Protein AF-Q27PN8-F1 (afdb_monomer)

Sequence (63 aa):
MMMYIVFILSTIFVVSFVSFSSKPSPIYGGFSLIVAGGVGCGIVLSFGGSFLGLMVFLIYLGG

Solvent-accessible surface area (backbone atoms only — not comparable to full-atom values): 3432 Å² total; per-residue (Å²): 125,76,91,48,48,62,60,52,40,51,52,54,30,51,54,25,50,53,55,34,70,68,64,86,42,74,69,60,28,51,54,27,49,50,53,27,42,55,38,49,24,53,47,36,42,73,73,70,35,53,69,62,18,50,49,51,39,48,60,71,66,70,106

Foldseek 3Di:
DVVCLLVVLVVLLVVLVVQLVVCPDVVSNLVSQLSNLLSVLVNCVVVVNNVVSVVSNCVRNVD

Secondary structure (DSSP, 8-state):
-GGGHHHHHHHHHHHHHHHHHT---HHHHHHHHHHHHHHHHHHHHHTT-HHHHHHHHHHHH--

Nearest PDB structures (foldseek):
  5gpn-assembly1_k  TM=9.729E-01  e=4.049E-05  Sus scrofa
  6zka-assembly1_J  TM=9.736E-01  e=5.705E-05  Ovis aries
  8e9g-assembly1_J  TM=9.053E-01  e=1.902E-01  Mycolicibacterium smegmatis MC2 155
  6tjv-assembly1_G  TM=9.190E-01  e=3.367E-01  Thermosynechococcus vestitus BP-1
  6nbx-assembly1_G  TM=9.114E-01  e=7.492E-01  Thermosynechococcus vestitus BP-1

InterPro domains:
  IPR050269 Complex I Subunit 6 [PTHR11435] (1-63)

Structure (mmCIF, N/CA/C/O backbone):
data_AF-Q27PN8-F1
#
_entry.id   AF-Q27PN8-F1
#
loop_
_atom_site.group_PDB
_atom_site.id
_atom_site.type_symbol
_atom_site.label_atom_id
_atom_site.label_alt_id
_atom_site.label_comp_id
_atom_site.label_asym_id
_atom_site.label_entity_id
_atom_site.label_seq_id
_atom_site.pdbx_PDB_ins_code
_atom_site.Cartn_x
_atom_site.Cartn_y
_atom_site.Cartn_z
_atom_site.occupancy
_atom_site.B_iso_or_equiv
_atom_site.auth_seq_id
_atom_site.auth_comp_id
_atom_site.auth_asym_id
_atom_site.auth_atom_id
_atom_site.pdbx_PDB_model_num
ATOM 1 N N . MET A 1 1 ? -21.298 8.798 1.678 1.00 56.00 1 MET A N 1
ATOM 2 C CA . MET A 1 1 ? -19.968 8.735 1.025 1.00 56.00 1 MET A CA 1
ATOM 3 C C . MET A 1 1 ? -18.953 7.857 1.777 1.00 56.00 1 MET A C 1
ATOM 5 O O . MET A 1 1 ? -18.125 7.251 1.120 1.00 56.00 1 MET A O 1
ATOM 9 N N . MET A 1 2 ? -19.022 7.712 3.111 1.00 59.84 2 MET A N 1
ATOM 10 C CA . MET A 1 2 ? -18.033 6.949 3.909 1.00 59.84 2 MET A CA 1
ATOM 11 C C . MET A 1 2 ? -18.046 5.417 3.695 1.00 59.84 2 MET A C 1
ATOM 13 O O . MET A 1 2 ? -17.003 4.779 3.776 1.00 59.84 2 MET A O 1
ATOM 17 N N . MET A 1 3 ? -19.204 4.822 3.374 1.00 65.75 3 MET A N 1
ATOM 18 C CA . MET A 1 3 ? -19.365 3.356 3.256 1.00 65.75 3 MET A CA 1
ATOM 19 C C . MET A 1 3 ? -18.586 2.720 2.093 1.00 65.75 3 MET A C 1
ATOM 21 O O . MET A 1 3 ? -18.332 1.522 2.112 1.00 65.75 3 MET A O 1
ATOM 25 N N . TYR A 1 4 ? -18.188 3.508 1.089 1.00 83.12 4 TYR A N 1
ATOM 26 C CA . TYR A 1 4 ? -17.487 3.009 -0.098 1.00 83.12 4 TYR A CA 1
ATOM 27 C C . TYR A 1 4 ? -15.982 3.268 -0.070 1.00 83.12 4 TYR A C 1
ATOM 29 O O . TYR A 1 4 ? -15.306 2.931 -1.034 1.00 83.12 4 TYR A O 1
ATOM 37 N N . ILE A 1 5 ? -15.438 3.844 1.008 1.00 86.88 5 ILE A N 1
ATOM 38 C CA . ILE A 1 5 ? -14.005 4.154 1.093 1.00 86.88 5 ILE A CA 1
ATOM 39 C C . ILE A 1 5 ? -13.170 2.896 0.846 1.00 86.88 5 ILE A C 1
ATOM 41 O O . ILE A 1 5 ? -12.361 2.878 -0.074 1.00 86.88 5 ILE A O 1
ATOM 45 N N . VAL A 1 6 ? -13.438 1.808 1.570 1.00 88.19 6 VAL A N 1
ATOM 46 C CA . VAL A 1 6 ? -12.694 0.548 1.406 1.00 88.19 6 VAL A CA 1
ATOM 47 C C . VAL A 1 6 ? -12.820 -0.013 -0.016 1.00 88.19 6 VAL A C 1
ATOM 49 O O . VAL A 1 6 ? -11.845 -0.520 -0.562 1.00 88.19 6 VAL A O 1
ATOM 52 N N . PHE A 1 7 ? -13.992 0.127 -0.639 1.00 88.62 7 PHE A N 1
ATOM 53 C CA . PHE A 1 7 ? -14.228 -0.304 -2.019 1.00 88.62 7 PHE A CA 1
ATOM 54 C C . PHE A 1 7 ? -13.455 0.549 -3.044 1.00 88.62 7 PHE A C 1
ATOM 56 O O . PHE A 1 7 ? -12.904 0.040 -4.016 1.00 88.62 7 PHE A O 1
ATOM 63 N N . ILE A 1 8 ? -13.355 1.858 -2.820 1.00 91.31 8 ILE A N 1
ATOM 64 C CA . ILE A 1 8 ? -12.553 2.745 -3.668 1.00 91.31 8 ILE A CA 1
ATOM 65 C C . ILE A 1 8 ? -11.061 2.433 -3.484 1.00 91.31 8 ILE A C 1
ATOM 67 O O . ILE A 1 8 ? -10.339 2.294 -4.466 1.00 91.31 8 ILE A O 1
ATOM 71 N N . LEU A 1 9 ? -10.592 2.237 -2.250 1.00 90.62 9 LEU A N 1
ATOM 72 C CA . LEU A 1 9 ? -9.205 1.840 -2.000 1.00 90.62 9 LEU A CA 1
ATOM 73 C C . LEU A 1 9 ? -8.865 0.486 -2.646 1.00 90.62 9 LEU A C 1
ATOM 75 O O . LEU A 1 9 ? -7.793 0.347 -3.230 1.00 90.62 9 LEU A O 1
ATOM 79 N N . SER A 1 10 ? -9.766 -0.500 -2.606 1.00 89.81 10 SER A N 1
ATOM 80 C CA . SER A 1 10 ? -9.514 -1.803 -3.231 1.00 89.81 10 SER A CA 1
ATOM 81 C C . SER A 1 10 ? -9.455 -1.726 -4.760 1.00 89.81 10 SER A C 1
ATOM 83 O O . SER A 1 10 ? -8.612 -2.386 -5.365 1.00 89.81 10 SER A O 1
ATOM 85 N N . THR A 1 11 ? -10.265 -0.880 -5.403 1.00 93.25 11 THR A N 1
ATOM 86 C CA . THR A 1 11 ? -10.161 -0.665 -6.860 1.00 93.25 11 THR A CA 1
ATOM 87 C C . THR A 1 11 ? -8.835 -0.003 -7.248 1.00 93.25 11 THR A C 1
ATOM 89 O O . THR A 1 11 ? -8.180 -0.468 -8.181 1.00 93.25 11 THR A O 1
ATOM 92 N N . ILE A 1 12 ? -8.373 1.003 -6.495 1.00 93.94 12 ILE A N 1
ATOM 93 C CA . ILE A 1 12 ? -7.057 1.636 -6.708 1.00 93.94 12 ILE A CA 1
ATOM 94 C C . ILE A 1 12 ? -5.920 0.620 -6.517 1.00 93.94 12 ILE A C 1
ATOM 96 O O . ILE A 1 12 ? -4.962 0.600 -7.294 1.00 93.94 12 ILE A O 1
ATOM 100 N N . PHE A 1 13 ? -6.036 -0.258 -5.517 1.00 93.06 13 PHE A N 1
ATOM 101 C CA . PHE A 1 13 ? -5.072 -1.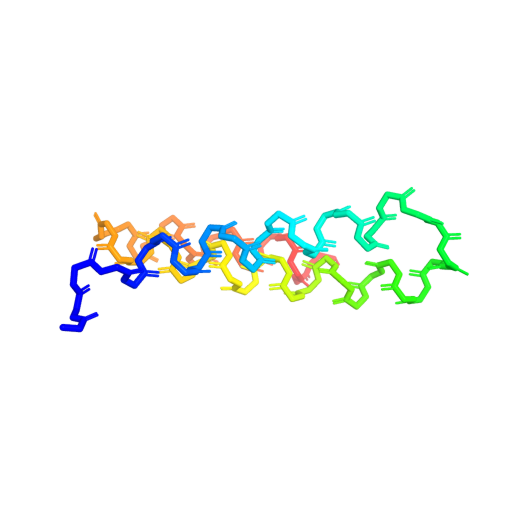329 -5.276 1.00 93.06 13 PHE A CA 1
ATOM 102 C C . PHE A 1 13 ? -4.961 -2.255 -6.495 1.00 93.06 13 PHE A C 1
ATOM 104 O O . PHE A 1 13 ? -3.863 -2.477 -7.001 1.00 93.06 13 PHE A O 1
ATOM 111 N N . VAL A 1 14 ? -6.090 -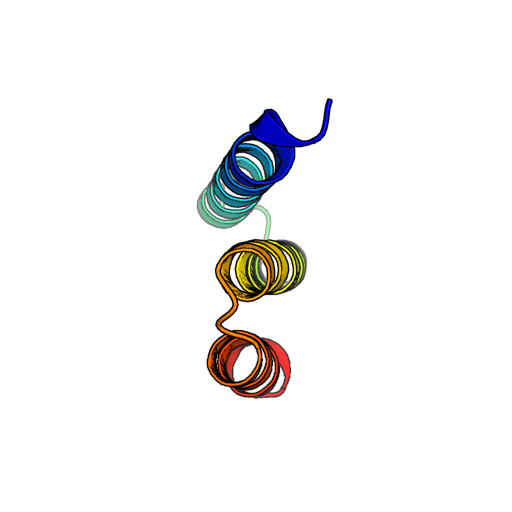2.714 -7.048 1.00 94.69 14 VAL A N 1
ATOM 112 C CA . VAL A 1 14 ? -6.105 -3.571 -8.247 1.00 94.69 14 VAL A CA 1
ATOM 113 C C . VAL A 1 14 ? -5.477 -2.868 -9.454 1.00 94.69 14 VAL A C 1
ATOM 115 O O . VAL A 1 14 ? -4.626 -3.456 -10.118 1.00 94.69 14 VAL A O 1
ATOM 118 N N . VAL A 1 15 ? -5.820 -1.602 -9.719 1.00 93.50 15 VAL A N 1
ATOM 119 C CA . VAL A 1 15 ? -5.235 -0.826 -10.834 1.00 93.50 15 VAL A CA 1
ATOM 120 C C . VAL A 1 15 ? -3.713 -0.689 -10.691 1.00 93.50 15 VAL A C 1
ATOM 122 O O . VAL A 1 15 ? -2.978 -0.781 -11.680 1.00 93.50 15 VAL A O 1
ATOM 125 N N . SER A 1 16 ? -3.220 -0.539 -9.460 1.00 91.50 16 SER A N 1
ATOM 126 C CA . SER A 1 16 ? -1.783 -0.469 -9.172 1.00 91.50 16 SER A CA 1
ATOM 127 C C . SER A 1 16 ? -1.071 -1.788 -9.516 1.00 91.50 16 SER A C 1
ATOM 129 O O . SER A 1 16 ? -0.037 -1.772 -10.182 1.00 91.50 16 SER A O 1
ATOM 131 N N . PHE A 1 17 ? -1.659 -2.942 -9.179 1.00 90.38 17 PHE A N 1
ATOM 132 C CA . PHE A 1 17 ? -1.110 -4.257 -9.547 1.00 90.38 17 PHE A CA 1
ATOM 133 C C . PHE A 1 17 ? -1.188 -4.561 -11.044 1.00 90.38 17 PHE A C 1
ATOM 135 O O . PHE A 1 17 ? -0.279 -5.186 -11.590 1.00 90.38 17 PHE A O 1
ATOM 142 N N . VAL A 1 18 ? -2.236 -4.101 -11.733 1.00 93.19 18 VAL A N 1
ATOM 143 C CA . VAL A 1 18 ? -2.324 -4.208 -13.199 1.00 93.19 18 VAL A CA 1
ATOM 144 C C . VAL A 1 18 ? -1.177 -3.433 -13.855 1.00 93.19 18 VAL A C 1
ATOM 146 O O . VAL A 1 18 ? -0.546 -3.941 -14.782 1.00 93.19 18 VAL A O 1
ATOM 149 N N . SER A 1 19 ? -0.856 -2.251 -13.322 1.00 87.69 19 SER A N 1
ATOM 150 C CA . SER A 1 19 ? 0.253 -1.408 -13.791 1.00 87.69 19 SER A CA 1
ATOM 151 C C . SER A 1 19 ? 1.630 -2.025 -13.512 1.00 87.69 19 SER A C 1
ATOM 153 O O . SER A 1 19 ? 2.550 -1.877 -14.311 1.00 87.69 19 SER A O 1
ATOM 155 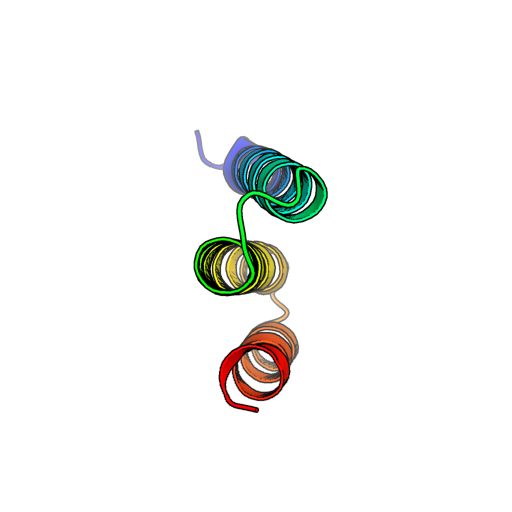N N . PHE A 1 20 ? 1.776 -2.759 -12.407 1.00 88.75 20 PHE A N 1
ATOM 156 C CA . PHE A 1 20 ? 2.978 -3.549 -12.134 1.00 88.75 20 PHE A CA 1
ATOM 157 C C . PHE A 1 20 ? 3.109 -4.741 -13.101 1.00 88.75 20 PHE A C 1
ATOM 159 O O . PHE A 1 20 ? 4.180 -5.012 -13.650 1.00 88.75 20 PHE A O 1
ATOM 166 N N . SER A 1 21 ? 2.001 -5.447 -13.344 1.00 90.38 21 SER A N 1
ATOM 167 C CA . SER A 1 21 ? 1.959 -6.661 -14.167 1.00 90.38 21 SER A CA 1
ATOM 168 C C . SER A 1 21 ? 2.258 -6.404 -15.648 1.00 90.38 21 SER A C 1
ATOM 170 O O . SER A 1 21 ? 2.848 -7.260 -16.314 1.00 90.38 21 SER A O 1
ATOM 172 N N . SER A 1 22 ? 1.925 -5.211 -16.154 1.00 88.62 22 SER A N 1
ATOM 173 C CA . SER A 1 22 ? 2.166 -4.795 -17.542 1.00 88.62 22 SER A CA 1
ATOM 174 C C . SER A 1 22 ? 3.644 -4.566 -17.894 1.00 88.62 22 SER A C 1
ATOM 176 O O . SER A 1 22 ? 3.949 -4.284 -19.050 1.00 88.62 22 SER A O 1
ATOM 178 N N . LYS A 1 23 ? 4.572 -4.745 -16.938 1.00 81.88 23 LYS A N 1
ATOM 179 C CA . LYS A 1 23 ? 6.037 -4.703 -17.133 1.00 81.88 23 LYS A CA 1
ATOM 180 C C 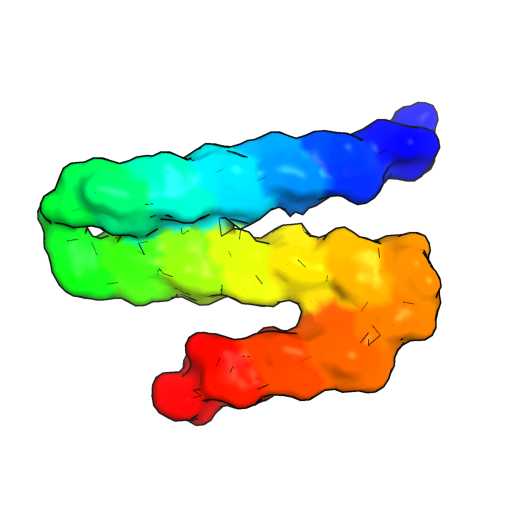. LYS A 1 23 ? 6.542 -3.478 -17.931 1.00 81.88 23 LYS A C 1
ATOM 182 O O . LYS A 1 23 ? 7.339 -3.654 -18.852 1.00 81.88 23 LYS A O 1
ATOM 187 N N . PRO A 1 24 ? 6.160 -2.232 -17.585 1.00 77.00 24 PRO A N 1
ATOM 188 C CA . PRO A 1 24 ? 6.630 -1.050 -18.312 1.00 77.00 24 PRO A CA 1
ATOM 189 C C . PRO A 1 24 ? 8.142 -0.807 -18.133 1.00 77.00 24 PRO A C 1
ATOM 191 O O . PRO A 1 24 ? 8.800 -0.325 -19.049 1.00 77.00 24 PRO A O 1
ATOM 194 N N . SER A 1 25 ? 8.700 -1.120 -16.956 1.00 89.75 25 SER A N 1
ATOM 195 C CA . SER A 1 25 ? 10.140 -1.190 -16.614 1.00 89.75 25 SER A CA 1
ATOM 196 C C . SER A 1 25 ? 10.294 -1.274 -15.082 1.00 89.75 25 SER A C 1
ATOM 198 O O . SER A 1 25 ? 9.353 -0.924 -14.364 1.00 89.75 25 SER A O 1
ATOM 200 N N . PRO A 1 26 ? 11.453 -1.703 -14.541 1.00 87.06 26 PRO A N 1
ATOM 201 C CA . PRO A 1 26 ? 11.631 -1.896 -13.095 1.00 87.06 26 PRO A CA 1
ATOM 202 C C . PRO A 1 26 ? 11.394 -0.637 -12.248 1.00 87.06 26 PRO A C 1
ATOM 204 O O . PRO A 1 26 ? 10.874 -0.736 -11.142 1.00 87.06 26 PRO A O 1
ATOM 207 N N . ILE A 1 27 ? 11.711 0.548 -12.780 1.00 90.81 27 ILE A N 1
ATOM 208 C CA . ILE A 1 27 ? 11.552 1.832 -12.076 1.00 90.81 27 ILE A CA 1
ATOM 209 C C . ILE A 1 27 ? 10.064 2.160 -11.875 1.00 90.81 27 ILE A C 1
ATOM 211 O O . ILE A 1 27 ? 9.626 2.443 -10.761 1.00 90.81 27 ILE A O 1
ATOM 215 N N . TYR A 1 28 ? 9.263 2.060 -12.940 1.00 88.56 28 TYR A N 1
ATOM 216 C CA . TYR A 1 28 ? 7.815 2.282 -12.867 1.00 88.56 28 TYR A CA 1
ATOM 217 C C . TYR A 1 28 ? 7.098 1.149 -12.124 1.00 88.56 28 TYR A C 1
ATOM 219 O O . TYR A 1 28 ? 6.111 1.396 -11.433 1.00 88.56 28 TYR A O 1
ATOM 227 N N . GLY A 1 29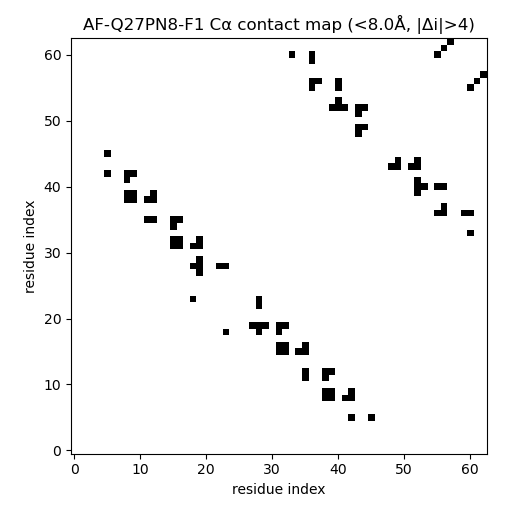 ? 7.631 -0.075 -12.198 1.00 88.75 29 GLY A N 1
ATOM 228 C CA . GLY A 1 29 ? 7.184 -1.197 -11.380 1.00 88.75 29 GLY A CA 1
ATOM 229 C C . GLY A 1 29 ? 7.346 -0.907 -9.886 1.00 88.75 29 GLY A C 1
ATOM 230 O O . GLY A 1 29 ? 6.371 -0.996 -9.143 1.00 88.75 29 GLY A O 1
ATOM 231 N N . GLY A 1 30 ? 8.533 -0.464 -9.460 1.00 89.00 30 GLY A N 1
ATOM 232 C CA . GLY A 1 30 ? 8.791 -0.043 -8.080 1.00 89.00 30 GLY A CA 1
ATOM 233 C C . GLY A 1 30 ? 7.865 1.087 -7.624 1.00 89.00 30 GLY A C 1
ATOM 234 O O . GLY A 1 30 ? 7.254 0.993 -6.563 1.00 89.00 30 GLY A O 1
ATOM 235 N N . PHE A 1 31 ? 7.663 2.109 -8.463 1.00 89.19 31 PHE A N 1
ATOM 236 C CA . PHE A 1 31 ? 6.724 3.195 -8.162 1.00 89.19 31 PHE A CA 1
ATOM 237 C C . PHE A 1 31 ? 5.282 2.692 -7.972 1.00 89.19 31 PHE A C 1
ATOM 239 O O . PHE A 1 31 ? 4.610 3.071 -7.015 1.00 89.19 31 PHE A O 1
ATOM 246 N N . SER A 1 32 ? 4.811 1.786 -8.835 1.00 91.31 32 SER A N 1
ATOM 247 C CA . SER A 1 32 ? 3.471 1.199 -8.705 1.00 91.31 32 SER A CA 1
ATOM 248 C C . SER A 1 32 ? 3.309 0.334 -7.447 1.00 91.31 32 SER A C 1
ATOM 250 O O . SER A 1 32 ? 2.243 0.352 -6.834 1.00 91.31 32 SER A O 1
ATOM 252 N N . LEU A 1 33 ? 4.368 -0.361 -7.011 1.00 89.38 33 LEU A N 1
ATOM 253 C CA . LEU A 1 33 ? 4.385 -1.147 -5.772 1.00 89.38 33 LEU A CA 1
ATOM 254 C C . LEU A 1 33 ? 4.340 -0.252 -4.527 1.00 89.38 33 LEU A C 1
ATOM 256 O O . LEU A 1 33 ? 3.628 -0.568 -3.578 1.00 89.38 33 LEU A O 1
ATOM 260 N N . ILE A 1 34 ? 5.039 0.887 -4.549 1.00 91.81 34 ILE A N 1
ATOM 261 C CA . ILE A 1 34 ? 4.987 1.906 -3.489 1.00 91.81 34 ILE A CA 1
ATOM 262 C C . ILE A 1 34 ? 3.553 2.429 -3.325 1.00 91.81 34 ILE A C 1
ATOM 264 O O . ILE A 1 34 ? 3.022 2.461 -2.212 1.00 91.81 34 ILE A O 1
ATOM 268 N N . VAL A 1 35 ? 2.895 2.777 -4.438 1.00 91.75 35 VAL A N 1
ATOM 269 C CA . VAL A 1 35 ? 1.492 3.220 -4.437 1.00 91.75 35 VAL A CA 1
ATOM 270 C C . VAL A 1 35 ? 0.569 2.107 -3.930 1.00 91.75 35 VAL A C 1
ATOM 272 O O . VAL A 1 35 ? -0.254 2.351 -3.047 1.00 91.75 35 VAL A O 1
ATOM 275 N N . ALA A 1 36 ? 0.738 0.873 -4.415 1.00 92.31 36 ALA A N 1
ATOM 276 C CA . ALA A 1 36 ? -0.047 -0.277 -3.970 1.00 92.31 36 ALA A CA 1
ATOM 277 C C . ALA A 1 36 ? 0.112 -0.550 -2.463 1.00 92.31 36 ALA A C 1
ATOM 279 O O . ALA A 1 36 ? -0.880 -0.796 -1.779 1.00 92.31 36 ALA A O 1
ATOM 280 N N . GLY A 1 37 ? 1.331 -0.458 -1.923 1.00 90.81 37 GLY A N 1
ATOM 281 C CA . GLY A 1 37 ? 1.607 -0.654 -0.499 1.00 90.81 37 GLY A CA 1
ATOM 282 C C . GLY A 1 37 ? 0.994 0.433 0.389 1.00 90.81 37 GLY A C 1
ATOM 283 O O . GLY A 1 37 ? 0.414 0.120 1.429 1.00 90.81 37 GLY A O 1
ATOM 284 N N . GLY A 1 38 ? 1.029 1.699 -0.042 1.00 90.50 38 GLY A N 1
ATOM 285 C CA . GLY A 1 38 ? 0.358 2.799 0.663 1.00 90.50 38 GLY A CA 1
ATOM 286 C C . GLY A 1 38 ? -1.166 2.640 0.698 1.00 90.50 38 GLY A C 1
ATOM 287 O O . GLY A 1 38 ? -1.787 2.763 1.754 1.00 90.50 38 GLY A O 1
ATOM 288 N N . VAL A 1 39 ? -1.768 2.288 -0.441 1.00 92.31 39 VAL A N 1
ATOM 289 C CA . VAL A 1 39 ? -3.215 2.039 -0.554 1.00 92.31 39 VAL A CA 1
ATOM 290 C C . VAL A 1 39 ? -3.620 0.804 0.259 1.00 92.31 39 VAL A C 1
ATOM 292 O O . VAL A 1 39 ? -4.614 0.845 0.983 1.00 92.31 39 VAL A O 1
ATOM 295 N N . GLY A 1 40 ? -2.821 -0.266 0.220 1.00 90.44 40 GLY A N 1
ATOM 296 C CA . GLY A 1 40 ? -3.023 -1.470 1.029 1.00 90.44 40 GLY A CA 1
ATOM 297 C C . GLY A 1 40 ? -2.989 -1.186 2.533 1.00 90.44 40 GLY A C 1
ATOM 298 O O . GLY A 1 40 ? -3.864 -1.647 3.265 1.00 90.44 40 GLY A O 1
ATOM 299 N N . CYS A 1 41 ? -2.049 -0.355 2.996 1.00 90.81 41 CYS A N 1
ATOM 300 C CA . CYS A 1 41 ? -1.999 0.099 4.388 1.00 90.81 41 CYS A CA 1
ATOM 301 C C . CYS A 1 41 ? -3.2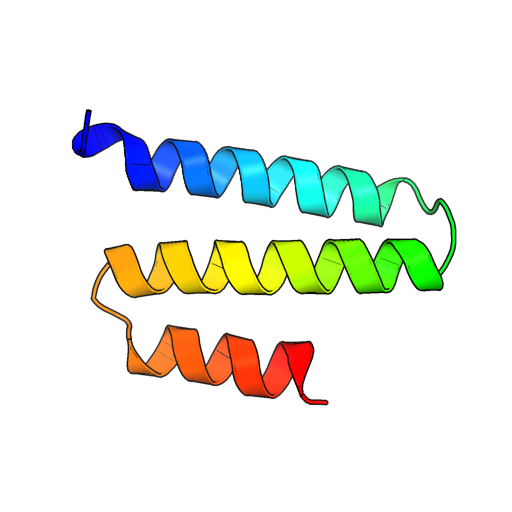75 0.863 4.784 1.00 90.81 41 CYS A C 1
ATOM 303 O O . CYS A 1 41 ? -3.859 0.585 5.832 1.00 90.81 41 CYS A O 1
ATOM 305 N N . GLY A 1 42 ? -3.775 1.751 3.917 1.00 89.00 42 GLY A N 1
ATOM 306 C CA . GLY A 1 42 ? -5.035 2.472 4.133 1.00 89.00 42 GLY A CA 1
ATOM 307 C C . GLY A 1 42 ? -6.256 1.554 4.291 1.00 89.00 42 GLY A C 1
ATOM 308 O O . GLY A 1 42 ? -7.135 1.827 5.114 1.00 89.00 42 GLY A O 1
ATOM 309 N N . ILE A 1 43 ? -6.295 0.432 3.562 1.00 90.62 43 ILE A N 1
ATOM 310 C CA . ILE A 1 43 ? -7.344 -0.589 3.709 1.00 90.62 43 ILE A CA 1
ATOM 311 C C . ILE A 1 43 ? -7.256 -1.234 5.094 1.00 90.62 43 ILE A C 1
ATOM 313 O O . ILE A 1 43 ? -8.249 -1.271 5.815 1.00 90.62 43 ILE A O 1
ATOM 317 N N . VAL A 1 44 ? -6.070 -1.696 5.498 1.00 90.00 44 VAL A N 1
ATOM 318 C CA . VAL A 1 44 ? -5.864 -2.371 6.792 1.00 90.00 44 VAL A CA 1
ATOM 319 C C . VAL A 1 44 ? -6.154 -1.429 7.970 1.00 90.00 44 VAL A C 1
ATOM 321 O O . VAL A 1 44 ? -6.786 -1.837 8.947 1.00 90.00 44 VAL A O 1
ATOM 324 N N . LEU A 1 45 ? -5.777 -0.152 7.855 1.00 89.31 45 LEU A N 1
ATOM 325 C CA . LEU A 1 45 ? -6.109 0.896 8.826 1.00 89.31 45 LEU A CA 1
ATOM 326 C C . LEU A 1 45 ? -7.623 1.104 8.960 1.00 89.31 45 LEU A C 1
ATOM 328 O O . LEU A 1 45 ? -8.119 1.280 10.071 1.00 89.31 45 LEU A O 1
ATOM 332 N N . SER A 1 46 ? -8.368 1.021 7.853 1.00 87.00 46 SER A N 1
ATOM 333 C C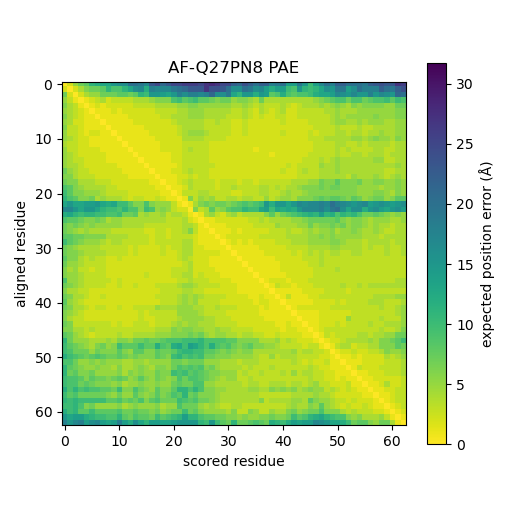A . SER A 1 46 ? -9.831 1.173 7.854 1.00 87.00 46 SER A CA 1
ATOM 334 C C . SER A 1 46 ? -10.553 0.048 8.608 1.00 87.00 46 SER A C 1
ATOM 336 O O . SER A 1 46 ? -11.667 0.249 9.083 1.00 87.00 46 SER A O 1
ATOM 338 N N . PHE A 1 47 ? -9.914 -1.116 8.763 1.00 85.62 47 PHE A N 1
ATOM 339 C CA . PHE A 1 47 ? -10.415 -2.242 9.559 1.00 85.62 47 PHE A CA 1
ATOM 340 C C . PHE A 1 47 ? -9.885 -2.258 11.007 1.00 85.62 47 PHE A C 1
ATOM 342 O O . PHE A 1 47 ? -10.092 -3.232 11.725 1.00 85.62 47 PHE A O 1
ATOM 349 N N . GLY A 1 48 ? -9.196 -1.199 11.455 1.00 86.12 48 GLY A N 1
ATOM 350 C CA . GLY A 1 48 ? -8.633 -1.097 12.809 1.00 86.12 48 GLY A CA 1
ATOM 351 C C . GLY A 1 48 ? -7.284 -1.804 12.996 1.00 86.12 48 GLY A C 1
ATOM 352 O O . GLY A 1 48 ? -6.763 -1.861 14.108 1.00 86.12 48 GLY A O 1
ATOM 353 N N . GLY A 1 49 ? -6.682 -2.320 11.921 1.00 88.94 49 GLY A N 1
ATOM 354 C CA . GLY A 1 49 ? -5.406 -3.037 11.940 1.00 88.94 49 GLY A CA 1
ATOM 355 C C . GLY A 1 49 ? -4.173 -2.130 11.928 1.00 88.94 49 GLY A C 1
ATOM 356 O O . GLY A 1 49 ? -3.242 -2.392 11.171 1.00 88.94 49 GLY A O 1
ATOM 357 N N . SER A 1 50 ? -4.131 -1.063 12.732 1.00 84.62 50 SER A N 1
ATOM 358 C CA . SER A 1 50 ? -3.090 -0.024 12.620 1.00 84.62 50 SER A CA 1
ATOM 359 C C . SER A 1 50 ? -1.656 -0.543 12.741 1.00 84.62 50 SER A C 1
ATOM 361 O O . SER A 1 50 ? -0.782 -0.114 11.992 1.00 84.62 50 SER A O 1
ATOM 363 N N . PHE A 1 51 ? -1.413 -1.509 13.629 1.00 87.25 51 PHE A N 1
ATOM 364 C CA . PHE A 1 51 ? -0.090 -2.117 13.785 1.00 87.25 51 PHE A CA 1
ATOM 365 C C . PHE A 1 51 ? 0.313 -2.961 12.565 1.00 87.25 51 PHE A C 1
ATOM 367 O O . PHE A 1 51 ? 1.433 -2.838 12.071 1.00 87.25 51 PHE A O 1
ATOM 374 N N . LEU A 1 52 ? -0.611 -3.771 12.032 1.00 86.00 52 LEU A N 1
ATOM 375 C CA . LEU A 1 52 ? -0.350 -4.567 10.830 1.00 86.00 52 LEU A CA 1
ATOM 376 C C . LEU A 1 52 ? -0.136 -3.684 9.594 1.00 86.00 52 LEU A C 1
ATOM 378 O O . LEU A 1 52 ? 0.758 -3.971 8.804 1.00 86.00 52 LEU A O 1
ATOM 382 N N . GLY A 1 53 ? -0.907 -2.604 9.436 1.00 85.69 53 GLY A N 1
ATOM 383 C CA . GLY A 1 53 ? -0.746 -1.672 8.316 1.00 85.69 53 GLY A CA 1
ATOM 384 C C . GLY A 1 53 ? 0.642 -1.025 8.292 1.00 85.69 53 GLY A C 1
ATOM 385 O O . GLY A 1 53 ? 1.307 -1.015 7.256 1.00 85.69 53 GLY A O 1
ATOM 386 N N . LEU A 1 54 ? 1.121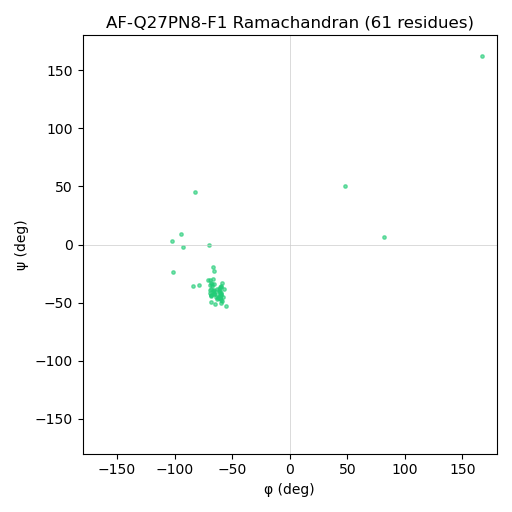 -0.559 9.450 1.00 81.50 54 LEU A N 1
ATOM 387 C CA . LEU A 1 54 ? 2.455 0.036 9.585 1.00 81.50 54 LEU A CA 1
ATOM 388 C C . LEU A 1 54 ? 3.581 -0.978 9.346 1.00 81.50 54 LEU A C 1
ATOM 390 O O . LEU A 1 54 ? 4.566 -0.643 8.694 1.00 81.50 54 LEU A O 1
ATOM 394 N N . MET A 1 55 ? 3.426 -2.221 9.813 1.00 86.38 55 MET A N 1
ATOM 395 C CA . MET A 1 55 ? 4.396 -3.295 9.558 1.00 86.38 55 MET A CA 1
ATOM 396 C C . MET A 1 55 ? 4.515 -3.611 8.065 1.00 86.38 55 MET A C 1
ATOM 398 O O . MET A 1 55 ? 5.626 -3.704 7.549 1.00 86.38 55 MET A O 1
ATOM 402 N N . VAL A 1 56 ? 3.386 -3.720 7.353 1.00 81.31 56 VAL A N 1
ATOM 403 C CA . VAL A 1 56 ? 3.390 -3.927 5.897 1.00 81.31 56 VAL A CA 1
ATOM 404 C C . VAL A 1 56 ? 4.078 -2.761 5.198 1.00 81.31 56 VAL A C 1
ATOM 406 O O . VAL A 1 56 ? 4.909 -2.991 4.332 1.00 81.31 56 VAL A O 1
ATOM 409 N N . PHE A 1 57 ? 3.803 -1.518 5.595 1.00 80.81 57 PHE A N 1
ATOM 410 C CA . PHE A 1 57 ? 4.434 -0.354 4.976 1.00 80.81 57 PHE A CA 1
ATOM 411 C C . PHE A 1 57 ? 5.957 -0.334 5.183 1.00 80.81 57 PHE A C 1
ATOM 413 O O . PHE A 1 57 ? 6.705 -0.156 4.228 1.00 80.81 57 PHE A O 1
ATOM 420 N N . LEU A 1 58 ? 6.428 -0.569 6.410 1.00 81.50 58 LEU A N 1
ATOM 421 C CA . LEU A 1 58 ? 7.854 -0.523 6.742 1.00 81.50 58 LEU A CA 1
ATOM 422 C C . LEU A 1 58 ? 8.651 -1.670 6.118 1.00 81.50 58 LEU A C 1
ATOM 424 O O . LEU A 1 58 ? 9.743 -1.442 5.614 1.00 81.50 58 LEU A O 1
ATOM 428 N N . ILE A 1 59 ? 8.112 -2.889 6.126 1.00 84.50 59 ILE A N 1
ATOM 429 C CA . ILE A 1 59 ? 8.821 -4.065 5.604 1.00 84.50 59 ILE A CA 1
ATOM 430 C C . ILE A 1 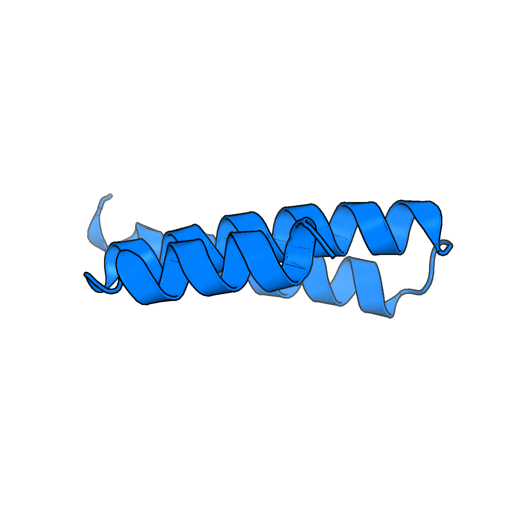59 ? 8.755 -4.108 4.072 1.00 84.50 59 ILE A C 1
ATOM 432 O O . ILE A 1 59 ? 9.710 -4.530 3.432 1.00 84.50 59 ILE A O 1
ATOM 436 N N . TYR A 1 60 ? 7.641 -3.673 3.474 1.00 83.94 60 TYR A N 1
ATOM 437 C CA . TYR A 1 60 ? 7.447 -3.740 2.024 1.00 83.94 60 TYR A CA 1
ATOM 438 C C . TYR A 1 60 ? 8.065 -2.561 1.266 1.00 83.94 60 TYR A C 1
ATOM 440 O O . TYR A 1 60 ? 8.547 -2.760 0.156 1.00 83.94 60 TYR A O 1
ATOM 448 N N . LEU A 1 61 ? 8.045 -1.344 1.829 1.00 78.88 61 LEU A N 1
ATOM 449 C CA . LEU A 1 61 ? 8.631 -0.157 1.184 1.00 78.88 61 LEU A CA 1
ATOM 450 C C . LEU A 1 61 ? 10.002 0.244 1.739 1.00 78.88 61 LEU A C 1
ATOM 452 O O . LEU A 1 61 ? 10.722 0.965 1.056 1.00 78.88 61 LEU A O 1
ATOM 456 N N . GLY A 1 62 ? 10.337 -0.129 2.976 1.00 77.75 62 GLY A N 1
ATOM 457 C CA . GLY A 1 62 ? 11.587 0.279 3.630 1.00 77.75 62 GLY A CA 1
ATOM 458 C C . GLY A 1 62 ? 12.755 -0.695 3.458 1.00 77.75 62 GLY A C 1
ATOM 459 O O . GLY A 1 62 ? 13.828 -0.420 3.994 1.00 77.75 62 GLY A O 1
ATOM 460 N N . GLY A 1 63 ? 12.529 -1.826 2.780 1.00 70.12 63 GLY A N 1
ATOM 461 C CA . GLY A 1 63 ? 13.529 -2.859 2.490 1.00 70.12 63 GLY A CA 1
ATOM 462 C C . GLY A 1 63 ? 14.329 -2.615 1.219 1.00 70.12 63 GLY A C 1
ATOM 463 O O . GLY A 1 63 ? 13.818 -1.920 0.312 1.00 70.12 63 GLY A O 1
#

Organism: NCBI:txid373387

pLDDT: mean 86.5, std 7.43, range [56.0, 94.69]

Mean predicted aligned error: 4.7 Å

Radius of gyration: 12.32 Å; Cα contacts (8 Å, |Δi|>4): 52; chains: 1; bounding box: 34×15×32 Å